Protein AF-A0A809RBF4-F1 (afdb_monomer_lite)

Structure (mmCIF, N/CA/C/O backbone):
data_AF-A0A809RBF4-F1
#
_entry.id   AF-A0A809RBF4-F1
#
loop_
_atom_site.group_PDB
_atom_site.id
_atom_site.type_symbol
_atom_site.label_atom_id
_atom_site.label_alt_id
_atom_site.label_comp_id
_atom_site.label_asym_id
_atom_site.label_entity_id
_atom_site.label_seq_id
_atom_site.pdbx_PDB_ins_code
_atom_site.Cartn_x
_atom_site.Cartn_y
_atom_site.Cartn_z
_atom_site.occupancy
_atom_site.B_iso_or_equiv
_atom_site.auth_seq_id
_atom_site.auth_comp_id
_atom_site.auth_asym_id
_atom_site.auth_atom_id
_atom_site.pdbx_PDB_model_num
ATOM 1 N N . MET A 1 1 ? 5.524 -4.925 4.164 1.00 91.88 1 MET A N 1
ATOM 2 C CA . MET A 1 1 ? 5.824 -3.487 4.314 1.00 91.88 1 MET A CA 1
ATOM 3 C C . MET A 1 1 ? 4.792 -2.860 5.227 1.00 91.88 1 MET A C 1
ATOM 5 O O . MET A 1 1 ? 3.629 -3.229 5.130 1.00 91.88 1 MET A O 1
ATOM 9 N N . LEU A 1 2 ? 5.211 -1.960 6.114 1.00 95.25 2 LEU A N 1
ATOM 10 C CA . LEU A 1 2 ? 4.324 -1.281 7.054 1.00 95.25 2 LEU A CA 1
ATOM 11 C C . LEU A 1 2 ? 4.094 0.158 6.590 1.00 95.25 2 LEU A C 1
ATOM 13 O O . LEU A 1 2 ? 5.054 0.884 6.353 1.00 95.25 2 LEU A O 1
ATOM 17 N N . LEU A 1 3 ? 2.832 0.550 6.464 1.00 96.25 3 LEU A N 1
ATOM 18 C CA . LEU A 1 3 ? 2.402 1.913 6.164 1.00 96.25 3 LEU A CA 1
ATOM 19 C C . LEU A 1 3 ? 1.679 2.476 7.384 1.00 96.25 3 LEU A C 1
ATOM 21 O O . LEU A 1 3 ? 1.041 1.723 8.120 1.00 96.25 3 LEU A O 1
ATOM 25 N N . GLN A 1 4 ? 1.732 3.790 7.576 1.00 96.38 4 GLN A N 1
ATOM 26 C CA . GLN A 1 4 ? 0.994 4.470 8.635 1.00 96.38 4 GLN A CA 1
ATOM 27 C C . GLN A 1 4 ? 0.218 5.645 8.057 1.00 96.38 4 GLN A C 1
ATOM 29 O O . GLN A 1 4 ? 0.765 6.439 7.292 1.00 96.38 4 GLN A O 1
ATOM 34 N N . ASN A 1 5 ? -1.038 5.801 8.470 1.00 95.88 5 ASN A N 1
ATOM 35 C CA . ASN A 1 5 ? -1.748 7.046 8.231 1.00 95.88 5 ASN A CA 1
ATOM 36 C C . ASN A 1 5 ? -1.255 8.115 9.221 1.00 95.88 5 ASN A C 1
ATOM 38 O O . ASN A 1 5 ? -1.697 8.153 10.368 1.00 95.88 5 ASN A O 1
ATOM 42 N N . GLN A 1 6 ? -0.347 8.983 8.777 1.00 94.44 6 GLN A N 1
ATOM 43 C CA . GLN A 1 6 ? 0.162 10.110 9.573 1.00 94.44 6 GLN A CA 1
ATOM 44 C C . GLN A 1 6 ? -0.712 11.372 9.484 1.00 94.44 6 GLN A C 1
ATOM 46 O O . GLN A 1 6 ? -0.392 12.395 10.085 1.00 94.44 6 GLN A O 1
ATOM 51 N N . GLY A 1 7 ? -1.816 11.320 8.735 1.00 91.38 7 GLY A N 1
ATOM 52 C CA . GLY A 1 7 ? -2.789 12.401 8.686 1.00 91.38 7 GLY A CA 1
ATOM 53 C C . GLY A 1 7 ? -3.637 12.482 9.956 1.00 91.38 7 GLY A C 1
ATOM 54 O O . GLY A 1 7 ? -3.667 11.576 10.785 1.00 91.38 7 GLY A O 1
ATOM 55 N N . THR A 1 8 ? -4.389 13.573 10.080 1.00 93.81 8 THR A N 1
ATOM 56 C CA . THR A 1 8 ? -5.353 13.786 11.174 1.00 93.81 8 THR A CA 1
ATOM 57 C C . THR A 1 8 ? -6.733 13.187 10.887 1.00 93.81 8 THR A C 1
ATOM 59 O O . THR A 1 8 ? -7.559 13.074 11.790 1.00 93.81 8 THR A O 1
ATOM 62 N N . LEU A 1 9 ? -6.994 12.790 9.638 1.00 94.19 9 LEU A N 1
ATOM 63 C CA . LEU A 1 9 ? -8.269 12.243 9.171 1.00 94.19 9 LEU A CA 1
ATOM 64 C C . LEU A 1 9 ? -8.112 10.803 8.681 1.00 94.19 9 LEU A C 1
ATOM 66 O O . LEU A 1 9 ? -7.006 10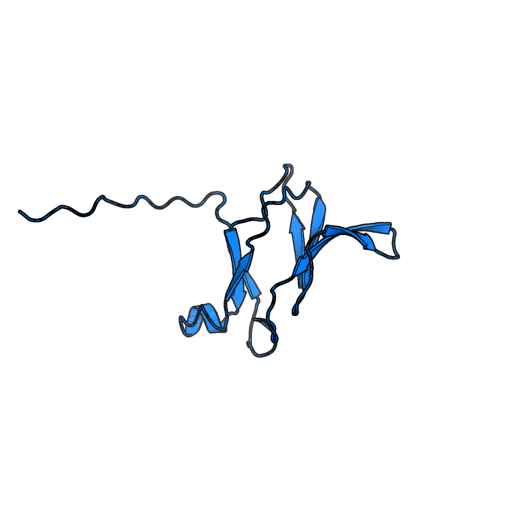.323 8.437 1.00 94.19 9 LEU A O 1
ATOM 70 N N . ARG A 1 10 ? -9.244 10.111 8.505 1.00 95.12 10 ARG A N 1
ATOM 71 C CA . ARG A 1 10 ? -9.251 8.786 7.877 1.00 95.12 10 ARG A CA 1
ATOM 72 C C . ARG A 1 10 ? -8.792 8.897 6.421 1.00 95.12 10 ARG A C 1
ATOM 74 O O . ARG A 1 10 ? -9.326 9.716 5.676 1.00 95.12 10 ARG A O 1
ATOM 81 N N . ALA A 1 11 ? -7.859 8.046 6.014 1.00 94.00 11 ALA A N 1
ATOM 82 C CA . ALA A 1 11 ? -7.370 7.968 4.642 1.00 94.00 11 ALA A CA 1
ATOM 83 C C . ALA A 1 11 ? -7.965 6.745 3.937 1.00 94.00 11 ALA A C 1
ATOM 85 O O . ALA A 1 11 ? -7.997 5.655 4.503 1.00 94.00 11 ALA A O 1
ATOM 86 N N . ARG A 1 12 ? -8.435 6.917 2.699 1.00 95.19 12 ARG A N 1
ATOM 87 C CA . ARG A 1 12 ? -8.906 5.798 1.875 1.00 95.19 12 ARG A CA 1
ATOM 88 C C . ARG A 1 12 ? -7.705 5.033 1.333 1.00 95.19 12 ARG A C 1
ATOM 90 O O . ARG A 1 12 ? -6.872 5.639 0.671 1.00 95.19 12 ARG A O 1
ATOM 97 N N . LEU A 1 13 ? -7.630 3.729 1.578 1.00 95.31 13 LEU A N 1
ATOM 98 C CA . LEU A 1 13 ? -6.494 2.904 1.165 1.00 95.31 13 LEU A CA 1
ATOM 99 C C . LEU A 1 13 ? -6.463 2.667 -0.354 1.00 95.31 13 LEU A C 1
ATOM 101 O O . LEU A 1 13 ? -5.399 2.739 -0.970 1.00 95.31 13 LEU A O 1
ATOM 105 N N . ARG A 1 14 ? -7.631 2.456 -0.967 1.00 95.75 14 ARG A N 1
ATOM 106 C CA . ARG A 1 14 ? -7.773 2.180 -2.400 1.00 95.75 14 ARG A CA 1
ATOM 107 C C . ARG A 1 14 ? -7.045 3.198 -3.276 1.00 95.75 14 ARG A C 1
ATOM 109 O O . ARG A 1 14 ? -7.239 4.405 -3.141 1.00 95.75 14 ARG A O 1
ATOM 116 N N . GLY A 1 15 ? -6.289 2.681 -4.241 1.00 94.00 15 GLY A N 1
ATOM 117 C CA . GLY A 1 15 ? -5.629 3.469 -5.280 1.00 94.00 15 GLY A CA 1
ATOM 118 C C . GLY A 1 15 ? -4.270 4.036 -4.881 1.00 94.00 15 GLY A C 1
ATOM 119 O O . GLY A 1 15 ? -3.606 4.630 -5.725 1.00 94.00 15 GLY A O 1
ATOM 120 N N . HIS A 1 16 ? -3.826 3.823 -3.639 1.00 94.94 16 HIS A N 1
ATOM 121 C CA . HIS A 1 16 ? -2.419 4.010 -3.301 1.00 94.94 16 HIS A CA 1
ATOM 122 C C . HIS A 1 16 ? -1.556 3.048 -4.117 1.00 94.94 16 HIS A C 1
ATOM 124 O O . HIS A 1 16 ? -1.945 1.902 -4.351 1.00 94.94 16 HIS A O 1
ATOM 130 N N . ILE A 1 17 ? -0.385 3.515 -4.538 1.00 95.06 17 ILE A N 1
ATOM 131 C CA . ILE A 1 17 ? 0.543 2.741 -5.358 1.00 95.06 17 ILE A CA 1
ATOM 132 C C . ILE A 1 17 ? 1.869 2.632 -4.624 1.00 95.06 17 ILE A C 1
ATOM 134 O O . ILE A 1 17 ? 2.457 3.634 -4.225 1.00 95.06 17 ILE A O 1
ATOM 138 N N . LEU A 1 18 ? 2.332 1.400 -4.464 1.00 95.44 18 LEU A N 1
ATOM 139 C CA . LEU A 1 18 ? 3.665 1.072 -3.990 1.00 95.44 18 LEU A CA 1
ATOM 140 C C . LEU A 1 18 ? 4.558 0.849 -5.201 1.00 95.44 18 LEU A C 1
ATOM 142 O O . LEU A 1 18 ? 4.231 0.023 -6.050 1.00 95.44 18 LEU A O 1
ATOM 146 N N . LEU A 1 19 ? 5.656 1.590 -5.285 1.00 95.12 19 LEU A N 1
ATOM 147 C CA . LEU A 1 19 ? 6.556 1.616 -6.435 1.00 95.12 19 LEU A CA 1
ATOM 148 C C . LEU A 1 19 ? 7.976 1.361 -5.951 1.00 95.12 19 LEU A C 1
ATOM 150 O O . LEU A 1 19 ? 8.424 1.994 -5.000 1.00 95.12 19 LEU A O 1
ATOM 154 N N . SER A 1 20 ? 8.692 0.451 -6.592 1.00 94.81 20 SER A N 1
ATOM 155 C CA . SER A 1 20 ? 10.133 0.334 -6.380 1.00 94.81 20 SER A CA 1
ATOM 156 C C . SER A 1 20 ? 10.880 1.411 -7.183 1.00 94.81 20 SER A C 1
ATOM 158 O O . SER A 1 20 ? 10.341 1.916 -8.168 1.00 94.81 20 SER A O 1
ATOM 160 N N . GLU A 1 21 ? 12.113 1.762 -6.805 1.00 93.94 21 GLU A N 1
ATOM 161 C CA . GLU A 1 21 ? 12.949 2.674 -7.611 1.00 93.94 21 GLU A CA 1
ATOM 162 C C . GLU A 1 21 ? 13.117 2.153 -9.047 1.00 93.94 21 GLU A C 1
ATOM 164 O O . GLU A 1 21 ? 12.890 2.875 -10.014 1.00 93.94 21 GLU A O 1
ATOM 169 N N . THR A 1 22 ? 13.368 0.849 -9.196 1.00 93.94 22 THR A N 1
ATOM 170 C CA . THR A 1 22 ? 13.449 0.188 -10.505 1.00 93.94 22 THR A CA 1
ATOM 171 C C . THR A 1 22 ? 12.181 0.383 -11.345 1.00 93.94 22 THR A C 1
ATOM 173 O O . THR A 1 22 ? 12.276 0.468 -12.568 1.00 93.94 22 THR A O 1
ATOM 176 N N . ALA A 1 23 ? 10.993 0.492 -10.735 1.00 94.44 23 ALA A N 1
ATOM 177 C CA . ALA A 1 23 ? 9.751 0.790 -11.457 1.00 94.44 23 ALA A CA 1
ATOM 178 C C . ALA A 1 23 ? 9.794 2.172 -12.127 1.00 94.44 23 ALA A C 1
ATOM 180 O O . ALA A 1 23 ? 9.308 2.331 -13.245 1.00 94.44 23 ALA A O 1
ATOM 181 N N . ILE A 1 24 ? 10.378 3.159 -11.443 1.00 93.19 24 ILE A N 1
ATOM 182 C CA . ILE A 1 24 ? 10.518 4.536 -11.928 1.00 93.19 24 ILE A CA 1
ATOM 183 C C . ILE A 1 24 ? 11.561 4.590 -13.045 1.00 93.19 24 ILE A C 1
ATOM 185 O O . ILE A 1 24 ? 11.313 5.194 -14.086 1.00 93.19 24 ILE A O 1
ATOM 189 N N . GLU A 1 25 ? 12.700 3.925 -12.852 1.00 93.88 25 GLU A N 1
ATOM 190 C CA . GLU A 1 25 ? 13.808 3.927 -13.812 1.00 93.88 25 GLU A CA 1
ATOM 191 C C . GLU A 1 25 ? 13.478 3.164 -15.101 1.00 93.88 25 GLU A C 1
ATOM 193 O O . GLU A 1 25 ? 13.811 3.611 -16.197 1.00 93.88 25 GLU A O 1
ATOM 198 N N . SER A 1 26 ? 12.830 2.001 -14.979 1.00 93.31 26 SER A N 1
ATOM 199 C CA . SER A 1 26 ? 12.557 1.112 -16.116 1.00 93.31 26 SER A CA 1
ATOM 200 C C . SER A 1 26 ? 11.191 1.330 -16.769 1.00 93.31 26 SER A C 1
ATOM 202 O O . SER A 1 26 ? 10.994 0.927 -17.914 1.00 93.31 26 SER A O 1
ATOM 204 N N . GLY A 1 27 ? 10.228 1.913 -16.048 1.00 93.81 27 GLY A N 1
ATOM 205 C CA . GLY A 1 27 ? 8.827 1.992 -16.470 1.00 93.81 27 GLY A CA 1
ATOM 206 C C . GLY A 1 27 ? 8.051 0.667 -16.393 1.00 93.81 27 GLY A C 1
ATOM 207 O O . GLY A 1 27 ? 6.872 0.640 -16.751 1.00 93.81 27 GLY A O 1
ATOM 208 N N . ASP A 1 28 ? 8.656 -0.430 -15.920 1.00 92.50 28 ASP A N 1
ATOM 209 C CA . ASP A 1 28 ? 7.987 -1.729 -15.749 1.00 92.50 28 ASP A CA 1
ATOM 210 C C . ASP A 1 28 ? 7.148 -1.751 -14.458 1.00 92.50 28 ASP A C 1
ATOM 212 O O . ASP A 1 28 ? 7.555 -2.236 -13.398 1.00 92.50 28 ASP A O 1
ATOM 216 N N . LEU A 1 29 ? 5.942 -1.188 -14.552 1.00 92.25 29 LEU A N 1
ATOM 217 C CA . LEU A 1 29 ? 4.998 -1.116 -13.436 1.00 92.25 29 LEU A CA 1
ATOM 218 C C . LEU A 1 29 ? 4.326 -2.458 -13.130 1.00 92.25 29 LEU A C 1
ATOM 220 O O . LEU A 1 29 ? 3.910 -2.688 -11.996 1.00 92.25 29 LEU A O 1
ATOM 224 N N . GLU A 1 30 ? 4.198 -3.353 -14.109 1.00 90.69 30 GLU A N 1
ATOM 225 C CA . GLU A 1 30 ? 3.561 -4.654 -13.891 1.00 90.69 30 GLU A CA 1
ATOM 226 C C . GLU A 1 30 ? 4.344 -5.448 -12.844 1.00 90.69 30 GLU A C 1
ATOM 228 O O . GLU A 1 30 ? 3.783 -5.956 -11.863 1.00 90.69 30 GLU A O 1
ATOM 233 N N . ARG A 1 31 ? 5.668 -5.470 -13.004 1.00 90.00 31 ARG A N 1
ATOM 234 C CA . ARG A 1 31 ? 6.567 -6.206 -12.126 1.00 90.00 31 ARG A CA 1
ATOM 235 C C . ARG A 1 31 ? 6.894 -5.465 -10.837 1.00 90.00 31 ARG A C 1
ATOM 237 O O . ARG A 1 31 ? 6.931 -6.094 -9.777 1.00 90.00 31 ARG A O 1
ATOM 244 N N . TRP A 1 32 ? 7.128 -4.157 -10.920 1.00 93.62 32 TRP A N 1
ATOM 245 C CA . TRP A 1 32 ? 7.736 -3.377 -9.836 1.00 93.62 32 TRP A CA 1
ATOM 246 C C . TRP A 1 32 ? 6.788 -2.386 -9.151 1.00 93.62 32 TRP A C 1
ATOM 248 O O . TRP A 1 32 ? 7.209 -1.657 -8.251 1.00 93.62 32 TRP A O 1
ATOM 258 N N . ALA A 1 33 ? 5.503 -2.383 -9.518 1.00 94.75 33 ALA A N 1
ATOM 259 C CA . ALA A 1 33 ? 4.472 -1.603 -8.843 1.00 94.75 33 ALA A CA 1
ATOM 260 C C . ALA A 1 33 ? 3.315 -2.469 -8.332 1.00 94.75 33 ALA A C 1
ATOM 262 O O . ALA A 1 33 ? 2.990 -3.526 -8.878 1.00 94.75 33 ALA A O 1
ATOM 263 N N . TYR A 1 34 ? 2.662 -1.996 -7.274 1.00 95.62 34 TYR A N 1
ATOM 264 C CA . TYR A 1 34 ? 1.446 -2.587 -6.731 1.00 95.62 34 TYR A CA 1
ATOM 265 C C . TYR A 1 34 ? 0.434 -1.502 -6.377 1.00 95.62 34 TYR A C 1
ATOM 267 O O . TYR A 1 34 ? 0.690 -0.659 -5.518 1.00 95.62 34 TYR A O 1
ATOM 275 N N . VAL A 1 35 ? -0.726 -1.544 -7.030 1.00 95.44 35 VAL A N 1
ATOM 276 C CA . VAL A 1 35 ? -1.879 -0.703 -6.696 1.00 95.44 35 VAL A CA 1
ATOM 277 C C . VAL A 1 35 ? -2.694 -1.419 -5.630 1.00 95.44 35 VAL A C 1
ATOM 279 O O . VAL A 1 35 ? -3.101 -2.558 -5.841 1.00 95.44 35 VAL A O 1
ATOM 282 N N . ILE A 1 36 ? -2.960 -0.754 -4.508 1.00 95.94 36 ILE A N 1
ATOM 283 C CA . ILE A 1 36 ? -3.738 -1.328 -3.410 1.00 95.94 36 ILE A CA 1
ATOM 284 C C . ILE A 1 36 ? -5.239 -1.272 -3.769 1.00 95.94 36 ILE A C 1
ATOM 286 O O . ILE A 1 36 ? -5.780 -0.169 -3.928 1.00 95.94 36 ILE A O 1
ATOM 290 N N . PRO A 1 37 ? -5.935 -2.419 -3.919 1.00 95.88 37 PRO A N 1
ATOM 291 C CA . PRO A 1 37 ? -7.341 -2.461 -4.331 1.00 95.88 37 PRO A CA 1
ATOM 292 C C . PRO A 1 37 ? -8.322 -2.310 -3.157 1.00 95.88 37 PRO A C 1
ATOM 294 O O . PRO A 1 37 ? -9.504 -2.010 -3.366 1.00 95.88 37 PRO A O 1
ATOM 297 N N . ASP A 1 38 ? -7.844 -2.524 -1.933 1.00 97.12 38 ASP A N 1
ATOM 298 C CA . ASP A 1 38 ? -8.623 -2.561 -0.701 1.00 97.12 38 ASP A CA 1
ATOM 299 C C . ASP A 1 38 ? -9.382 -1.256 -0.469 1.00 97.12 38 ASP A C 1
ATOM 301 O O . ASP A 1 38 ? -8.793 -0.180 -0.344 1.00 97.12 38 ASP A O 1
ATOM 305 N N . ASP A 1 39 ? -10.710 -1.348 -0.397 1.00 96.06 39 ASP A N 1
ATOM 306 C CA . ASP A 1 39 ? -11.580 -0.194 -0.176 1.00 96.06 39 ASP A CA 1
ATOM 307 C C . ASP A 1 39 ? -11.816 0.089 1.310 1.00 96.06 39 ASP A C 1
ATOM 309 O O . ASP A 1 39 ? -12.948 0.165 1.779 1.00 96.06 39 ASP A O 1
ATOM 313 N N . GLU A 1 40 ? -10.722 0.206 2.059 1.00 97.44 40 GLU A N 1
ATOM 314 C CA . GLU A 1 40 ? -10.753 0.405 3.505 1.00 97.44 40 GLU A CA 1
ATOM 315 C C . GLU A 1 40 ? -10.421 1.855 3.883 1.00 97.44 40 GLU A C 1
ATOM 317 O O . GLU A 1 40 ? -9.578 2.511 3.261 1.00 97.44 40 GLU A O 1
ATOM 322 N N . MET A 1 41 ? -11.060 2.357 4.943 1.00 97.00 41 MET A N 1
ATOM 323 C CA . MET A 1 41 ? -10.753 3.660 5.532 1.00 97.00 41 MET A CA 1
ATOM 324 C C . MET A 1 41 ? -9.821 3.487 6.730 1.00 97.00 41 MET A C 1
ATOM 326 O O . MET A 1 41 ? -10.252 3.065 7.800 1.00 97.00 41 MET A O 1
ATOM 330 N N . ILE A 1 42 ? -8.562 3.890 6.585 1.00 97.00 42 ILE A N 1
ATOM 331 C CA . ILE A 1 42 ? -7.535 3.766 7.622 1.00 97.00 42 ILE A CA 1
ATOM 332 C C . ILE A 1 42 ? -7.616 4.962 8.578 1.00 97.00 42 ILE A C 1
ATOM 334 O O . ILE A 1 42 ? -7.401 6.097 8.142 1.00 97.00 42 ILE A O 1
ATOM 338 N N . PRO A 1 43 ? -7.917 4.769 9.875 1.00 97.62 43 PRO A N 1
ATOM 339 C CA . PRO A 1 43 ? -7.928 5.853 10.854 1.00 97.62 43 PRO A C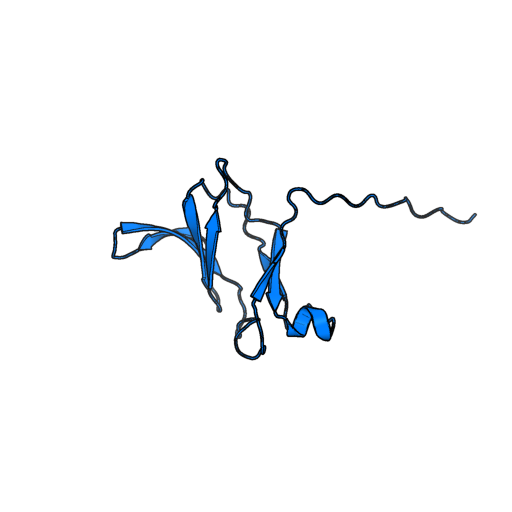A 1
ATOM 340 C C . PRO A 1 43 ? -6.566 6.525 11.036 1.00 97.62 43 PRO A C 1
ATOM 342 O O . PRO A 1 43 ? -5.526 5.924 10.779 1.00 97.62 43 PRO A O 1
ATOM 345 N N . ALA A 1 44 ? -6.590 7.774 11.502 1.00 96.62 44 ALA A N 1
ATOM 346 C CA . ALA A 1 44 ? -5.387 8.521 11.856 1.00 96.62 44 ALA A CA 1
ATOM 347 C C . ALA A 1 44 ? -4.542 7.745 12.880 1.00 96.62 44 ALA A C 1
ATOM 349 O O . ALA A 1 44 ? -5.075 7.178 13.835 1.00 96.62 44 ALA A O 1
ATOM 350 N N . GLY A 1 45 ? -3.231 7.703 12.661 1.00 96.56 45 GLY A N 1
ATOM 351 C CA . GLY A 1 45 ? -2.262 7.015 13.511 1.00 96.56 45 GLY A CA 1
ATOM 352 C C . GLY A 1 45 ? -2.221 5.490 13.367 1.00 96.56 45 GLY A C 1
ATOM 353 O O . GLY A 1 45 ? -1.288 4.882 13.893 1.00 96.56 45 GLY A O 1
ATOM 354 N N . LEU A 1 46 ? -3.175 4.869 12.659 1.00 97.69 46 LEU A N 1
ATOM 355 C CA . LEU A 1 46 ? -3.206 3.417 12.463 1.00 97.69 46 LEU A CA 1
ATOM 356 C C . LEU A 1 46 ? -2.385 2.963 11.257 1.00 97.69 46 LEU A C 1
ATOM 358 O O . LEU A 1 46 ? -2.012 3.745 10.377 1.00 97.69 46 LEU A O 1
ATOM 362 N N . TYR A 1 47 ? -2.107 1.661 11.250 1.00 97.50 47 TYR A N 1
ATOM 363 C CA . TYR A 1 47 ? -1.163 1.036 10.341 1.00 97.50 47 TYR A CA 1
ATOM 364 C C . TYR A 1 47 ? -1.838 0.094 9.349 1.00 97.50 47 TYR A C 1
ATOM 366 O O . TYR A 1 47 ? -2.853 -0.538 9.649 1.00 97.50 47 TYR A O 1
ATOM 374 N N . VAL A 1 48 ? -1.198 -0.049 8.191 1.00 98.00 48 VAL A N 1
ATOM 375 C CA . VAL A 1 48 ? -1.480 -1.088 7.201 1.00 98.00 48 VAL A CA 1
ATOM 376 C C . VAL A 1 48 ? -0.238 -1.952 7.040 1.00 98.00 48 VAL A C 1
ATOM 378 O O . VAL A 1 48 ? 0.839 -1.445 6.725 1.00 98.00 48 VAL A O 1
ATOM 381 N N . LEU A 1 49 ? -0.380 -3.261 7.224 1.00 96.94 49 LEU A N 1
ATOM 382 C CA . LEU A 1 49 ? 0.653 -4.233 6.900 1.00 96.94 49 LEU A CA 1
ATOM 383 C C 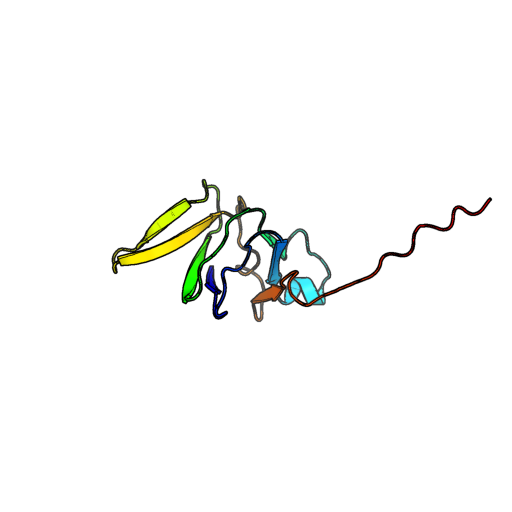. LEU A 1 49 ? 0.364 -4.837 5.526 1.00 96.94 49 LEU A C 1
ATOM 385 O O . LEU A 1 49 ? -0.513 -5.686 5.380 1.00 96.94 49 LEU A O 1
ATOM 389 N N . VAL A 1 50 ? 1.141 -4.424 4.528 1.00 96.81 50 VAL A N 1
ATOM 390 C CA . VAL A 1 50 ? 1.080 -4.974 3.172 1.00 96.81 50 VAL A CA 1
ATOM 391 C C . VAL A 1 50 ? 1.997 -6.190 3.083 1.00 96.81 50 VAL A C 1
ATOM 393 O O . VAL A 1 50 ? 3.223 -6.069 3.206 1.00 96.81 50 VAL A O 1
ATOM 396 N N . SER A 1 51 ? 1.401 -7.357 2.873 1.00 95.38 51 SER A N 1
ATOM 397 C CA . SER A 1 51 ? 2.087 -8.645 2.793 1.00 95.38 51 SER A CA 1
ATOM 398 C C . SER A 1 51 ? 2.145 -9.160 1.359 1.00 95.38 51 SER A C 1
ATOM 400 O O . SER A 1 51 ? 1.208 -9.002 0.578 1.00 95.38 51 SER A O 1
ATOM 402 N N . THR A 1 52 ? 3.252 -9.815 1.022 1.00 94.81 52 THR A N 1
ATOM 403 C CA . THR A 1 52 ? 3.352 -10.647 -0.182 1.00 94.81 52 THR A CA 1
ATOM 404 C C . THR A 1 52 ? 2.608 -11.962 0.042 1.00 94.81 52 THR A C 1
ATOM 406 O O . THR A 1 52 ? 2.542 -12.448 1.171 1.00 94.81 52 THR A O 1
ATOM 409 N N . GLY A 1 53 ? 2.081 -12.544 -1.031 1.00 94.19 53 GLY A N 1
ATOM 410 C CA . GLY A 1 53 ? 1.298 -13.772 -0.998 1.00 94.19 53 GLY A CA 1
ATOM 411 C C . GLY A 1 53 ? -0.208 -13.535 -0.991 1.00 94.19 53 GLY A C 1
ATOM 412 O O . GLY A 1 53 ? -0.686 -12.398 -1.002 1.00 94.19 53 GLY A O 1
ATOM 413 N N . ALA A 1 54 ? -0.932 -14.649 -0.997 1.00 94.31 54 ALA A N 1
ATOM 414 C CA . ALA A 1 54 ? -2.384 -14.685 -0.963 1.00 94.31 54 ALA A CA 1
ATOM 415 C C . ALA A 1 54 ? -2.918 -14.474 0.461 1.00 94.31 54 ALA A C 1
ATOM 417 O O . ALA A 1 54 ? -2.277 -14.843 1.449 1.00 94.31 54 ALA A O 1
ATOM 418 N N . GLY A 1 55 ? -4.123 -13.922 0.558 1.00 95.19 55 GLY A N 1
ATOM 419 C CA . GLY A 1 55 ? -4.838 -13.757 1.815 1.00 95.19 55 GLY A CA 1
ATOM 420 C C . GLY A 1 55 ? -6.093 -12.913 1.645 1.00 95.19 55 GLY A C 1
ATOM 421 O O . GLY A 1 55 ? -6.317 -12.313 0.597 1.00 95.19 55 GLY A O 1
ATOM 422 N N . VAL A 1 56 ? -6.916 -12.879 2.690 1.00 96.19 56 VAL A N 1
ATOM 423 C CA . VAL A 1 56 ? -8.094 -12.010 2.755 1.00 96.19 56 VAL A CA 1
ATOM 424 C C . VAL A 1 56 ? -7.769 -10.860 3.688 1.00 96.19 56 VAL A C 1
ATOM 426 O O . VAL A 1 56 ? -7.425 -11.076 4.854 1.00 96.19 56 VAL A O 1
ATOM 429 N N . SER A 1 57 ? -7.856 -9.641 3.170 1.00 98.00 57 SER A N 1
ATOM 430 C CA . SER A 1 57 ? -7.569 -8.443 3.944 1.00 98.00 57 SER A CA 1
ATOM 431 C C . SER A 1 57 ? -8.550 -8.269 5.100 1.00 98.00 57 SER A C 1
ATOM 433 O O . SER A 1 57 ? -9.747 -8.526 4.960 1.00 98.00 57 SER A O 1
ATOM 435 N N . HIS A 1 58 ? -8.043 -7.866 6.262 1.00 98.00 58 HIS A N 1
ATOM 436 C CA . HIS A 1 58 ? -8.837 -7.747 7.485 1.00 98.00 58 HIS A CA 1
ATOM 437 C C . HIS A 1 58 ? -8.132 -6.890 8.538 1.00 98.00 58 HIS A C 1
ATOM 439 O O . HIS A 1 58 ? -6.914 -6.722 8.526 1.00 98.00 58 HIS A O 1
ATOM 445 N N . TRP A 1 59 ? -8.902 -6.390 9.502 1.00 98.31 59 TRP A N 1
ATOM 446 C CA . TRP A 1 59 ? -8.359 -5.802 10.722 1.00 98.31 59 TRP A CA 1
ATOM 447 C C . TRP A 1 59 ? -7.970 -6.892 11.720 1.00 98.31 59 TRP A C 1
ATOM 449 O O . TRP A 1 59 ? -8.761 -7.794 11.997 1.00 98.31 59 TRP A O 1
ATOM 459 N N . ALA A 1 60 ? -6.777 -6.784 12.297 1.00 97.69 60 ALA A N 1
ATOM 460 C CA . ALA A 1 60 ? -6.323 -7.662 13.367 1.00 97.69 60 ALA A CA 1
ATOM 461 C C . ALA A 1 60 ? -5.546 -6.888 14.433 1.00 97.69 60 ALA A C 1
ATOM 463 O O . ALA A 1 60 ? -5.065 -5.772 14.214 1.00 97.69 60 ALA A O 1
ATOM 464 N N . ARG A 1 61 ? -5.423 -7.502 15.612 1.00 96.81 61 ARG A N 1
ATOM 465 C CA . ARG A 1 61 ? -4.512 -7.037 16.658 1.00 96.81 61 ARG A CA 1
ATOM 466 C C . ARG A 1 61 ? -3.218 -7.831 16.609 1.00 96.81 61 ARG A C 1
ATOM 468 O O . ARG A 1 61 ? -3.240 -9.060 16.573 1.00 96.81 61 ARG A O 1
ATOM 475 N N . THR A 1 62 ? -2.101 -7.126 16.640 1.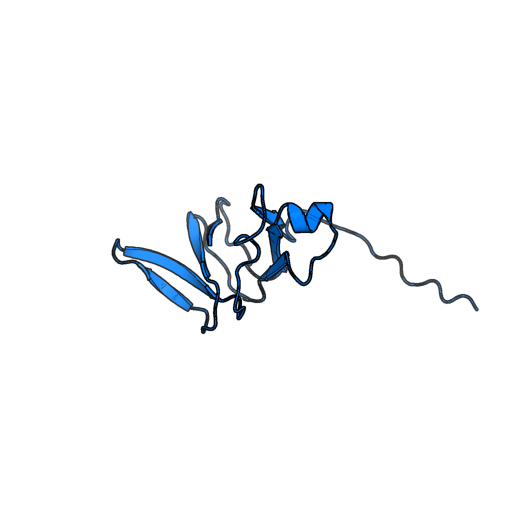00 92.56 62 THR A N 1
ATOM 476 C CA . THR A 1 62 ? -0.771 -7.712 16.807 1.00 92.56 62 THR A CA 1
ATOM 477 C C . THR A 1 62 ? -0.557 -8.162 18.257 1.00 92.56 62 THR A C 1
ATOM 479 O O . THR A 1 62 ? -1.346 -7.849 19.152 1.00 92.56 62 THR A O 1
ATOM 482 N N . LYS A 1 63 ? 0.514 -8.927 18.515 1.00 92.00 63 LYS A N 1
ATOM 483 C CA . LYS A 1 63 ? 0.816 -9.471 19.856 1.00 92.00 63 LYS A CA 1
ATOM 484 C C . LYS A 1 63 ? 1.028 -8.389 20.922 1.00 92.00 63 LYS A C 1
ATOM 486 O O . LYS A 1 63 ? 0.728 -8.622 22.085 1.00 92.00 63 LYS A O 1
ATOM 491 N N . ASP A 1 64 ? 1.532 -7.228 20.520 1.00 91.38 64 ASP A N 1
ATOM 492 C CA . ASP A 1 64 ? 1.714 -6.027 21.345 1.00 91.38 64 ASP A CA 1
ATOM 493 C C . ASP A 1 64 ? 0.436 -5.169 21.459 1.00 91.38 64 ASP A C 1
ATOM 495 O O . ASP A 1 64 ? 0.446 -4.118 22.091 1.00 91.38 64 ASP A O 1
ATOM 499 N N . GLY A 1 65 ? -0.684 -5.620 20.883 1.00 91.88 65 GLY A N 1
ATOM 500 C CA . GLY A 1 65 ? -1.995 -4.986 21.008 1.00 91.88 65 GLY A CA 1
ATOM 501 C C . GLY A 1 65 ? -2.291 -3.891 19.981 1.00 91.88 65 GLY A C 1
ATOM 502 O O . GLY A 1 65 ? -3.402 -3.354 19.996 1.00 91.88 65 GLY A O 1
ATOM 503 N N . ALA A 1 66 ? -1.360 -3.573 19.075 1.00 92.25 66 ALA A N 1
ATOM 504 C CA . ALA A 1 66 ? -1.602 -2.588 18.025 1.00 92.25 66 ALA A CA 1
ATOM 505 C C . ALA A 1 66 ? -2.680 -3.074 17.043 1.00 92.25 66 ALA A C 1
ATOM 507 O O . ALA A 1 66 ? -2.756 -4.253 16.696 1.00 92.25 66 ALA A O 1
ATOM 508 N N . HIS A 1 67 ? -3.542 -2.158 16.598 1.00 96.31 67 HIS A N 1
ATOM 509 C CA . HIS A 1 67 ? -4.603 -2.459 15.640 1.00 96.31 67 HIS A CA 1
ATOM 510 C C . HIS A 1 67 ? -4.125 -2.129 14.224 1.00 96.31 67 HIS A C 1
ATOM 512 O O . HIS A 1 67 ? -3.803 -0.976 13.927 1.00 96.31 67 HIS A O 1
ATOM 518 N N . VAL A 1 68 ? -4.052 -3.148 13.370 1.00 98.00 68 VAL A N 1
ATOM 519 C CA . VAL A 1 68 ? -3.417 -3.071 12.051 1.00 98.00 68 VAL A CA 1
ATOM 520 C C . VAL A 1 68 ? -4.348 -3.665 11.003 1.00 98.00 68 VAL A C 1
ATOM 522 O O . VAL A 1 68 ? -4.972 -4.703 11.230 1.00 98.00 68 VAL A O 1
ATOM 525 N N . TYR A 1 69 ? -4.441 -3.011 9.849 1.00 98.44 69 TYR A N 1
ATOM 526 C CA . TYR A 1 69 ? -5.113 -3.580 8.689 1.00 98.44 69 TYR A CA 1
ATOM 527 C C . TYR A 1 69 ? -4.124 -4.435 7.902 1.00 98.44 69 TYR A C 1
ATOM 529 O O . TYR A 1 69 ? -3.084 -3.948 7.460 1.00 98.44 69 TYR A O 1
ATOM 537 N N . HIS A 1 70 ? -4.427 -5.712 7.733 1.00 98.12 70 HIS A N 1
ATOM 538 C CA . HIS A 1 70 ? -3.652 -6.619 6.903 1.00 98.12 70 HIS A CA 1
ATOM 539 C C . HIS A 1 70 ? -4.161 -6.529 5.470 1.00 98.12 70 HIS A C 1
ATOM 541 O O . HIS A 1 70 ? -5.340 -6.775 5.235 1.00 98.12 70 HIS A O 1
ATOM 547 N N . ALA A 1 71 ? -3.271 -6.206 4.533 1.00 97.88 71 ALA A N 1
ATOM 548 C CA . ALA A 1 71 ? -3.540 -6.216 3.100 1.00 97.88 71 ALA A CA 1
ATOM 549 C C . ALA A 1 71 ? -2.609 -7.214 2.402 1.00 97.88 71 ALA A C 1
ATOM 551 O O . ALA A 1 71 ? -1.430 -7.327 2.758 1.00 97.88 71 ALA A O 1
ATOM 552 N N . TYR A 1 72 ? -3.121 -7.925 1.400 1.00 96.94 72 TYR A N 1
ATOM 553 C CA . TYR A 1 72 ? -2.391 -8.979 0.693 1.00 96.94 72 TYR A CA 1
ATOM 554 C C . TYR A 1 72 ? -2.263 -8.642 -0.785 1.00 96.94 72 TYR A C 1
ATOM 556 O O . TYR A 1 72 ? -3.242 -8.297 -1.435 1.00 96.94 72 TYR A O 1
ATOM 564 N N . MET A 1 73 ? -1.044 -8.740 -1.313 1.00 94.94 73 MET A N 1
ATOM 565 C CA . MET A 1 73 ? -0.761 -8.389 -2.707 1.00 94.94 73 MET A CA 1
ATOM 566 C C . MET A 1 73 ? -1.221 -9.438 -3.717 1.00 94.94 73 MET A C 1
ATOM 568 O O . MET A 1 73 ? -1.230 -9.150 -4.909 1.00 94.94 73 MET A O 1
ATOM 572 N N . ASP A 1 74 ? -1.503 -10.658 -3.255 1.00 94.00 74 ASP A N 1
ATOM 573 C CA . ASP A 1 74 ? -1.763 -11.829 -4.096 1.00 94.00 74 ASP A CA 1
ATOM 574 C C . ASP A 1 74 ? -0.675 -12.052 -5.161 1.00 94.00 74 ASP A C 1
ATOM 576 O O . ASP A 1 74 ? -0.912 -12.379 -6.321 1.00 94.00 74 ASP A O 1
ATOM 580 N N . ARG A 1 75 ? 0.580 -11.825 -4.756 1.00 91.25 75 ARG A N 1
ATOM 581 C CA . ARG A 1 75 ? 1.770 -12.027 -5.591 1.00 91.25 75 ARG A CA 1
ATOM 582 C C . ARG A 1 75 ? 2.722 -13.005 -4.934 1.00 91.25 75 ARG A C 1
ATOM 584 O O . ARG A 1 75 ? 2.904 -12.975 -3.720 1.00 91.25 75 ARG A O 1
ATOM 591 N N . SER A 1 76 ? 3.395 -13.814 -5.747 1.00 89.81 76 SER A N 1
ATOM 592 C CA . SER A 1 76 ? 4.446 -14.737 -5.297 1.00 89.81 76 SER A CA 1
ATOM 593 C C . SER A 1 76 ? 5.747 -14.031 -4.899 1.00 89.81 76 SER A C 1
ATOM 595 O O . SER A 1 76 ? 6.566 -14.606 -4.187 1.00 89.81 76 SER A O 1
ATOM 597 N N . ALA A 1 77 ? 5.939 -12.783 -5.332 1.00 87.94 77 ALA A N 1
ATOM 598 C CA . ALA A 1 77 ? 7.097 -11.966 -5.002 1.00 87.94 77 ALA A CA 1
ATOM 599 C C . ALA A 1 77 ? 6.686 -10.530 -4.657 1.00 87.94 77 ALA A C 1
ATOM 601 O O . ALA A 1 77 ? 5.709 -9.992 -5.180 1.00 87.94 77 ALA A O 1
ATOM 602 N N . SER A 1 78 ? 7.462 -9.911 -3.770 1.00 88.31 78 SER A N 1
ATOM 603 C CA . SER A 1 78 ? 7.313 -8.500 -3.431 1.00 88.31 78 SER A CA 1
ATOM 604 C C . SER A 1 78 ? 7.927 -7.607 -4.509 1.00 88.31 78 SER A C 1
ATOM 606 O O . SER A 1 78 ? 9.026 -7.905 -4.988 1.00 88.31 78 SER A O 1
ATOM 608 N N . VAL A 1 79 ? 7.300 -6.455 -4.767 1.00 89.12 79 VAL A N 1
ATOM 609 C CA . VAL A 1 79 ? 7.827 -5.400 -5.650 1.00 89.12 79 VAL A CA 1
ATOM 610 C C . VAL A 1 79 ? 9.144 -4.785 -5.157 1.00 89.12 79 VAL A C 1
ATOM 612 O O . VAL A 1 79 ? 9.851 -4.170 -5.939 1.00 89.12 79 VAL A O 1
ATOM 615 N N . TRP A 1 80 ? 9.529 -4.987 -3.893 1.00 87.56 80 TRP A N 1
ATOM 616 C CA . TRP A 1 80 ? 10.801 -4.493 -3.337 1.00 87.56 80 TRP A CA 1
ATOM 617 C C . TRP A 1 80 ? 11.826 -5.591 -3.037 1.00 87.56 80 TRP A C 1
ATOM 619 O O . TRP A 1 80 ? 12.931 -5.298 -2.605 1.00 87.56 80 TRP A O 1
ATOM 629 N N . SER A 1 81 ? 11.492 -6.870 -3.244 1.00 82.69 81 SER A N 1
ATOM 630 C CA . SER A 1 81 ? 12.391 -7.979 -2.862 1.00 82.69 81 SER A CA 1
ATOM 631 C C . SER A 1 81 ? 13.675 -8.070 -3.692 1.00 82.69 81 SER A C 1
ATOM 633 O O . SER A 1 81 ? 14.651 -8.664 -3.244 1.00 82.69 81 SER A O 1
ATOM 635 N N . ARG A 1 82 ? 13.656 -7.527 -4.911 1.00 82.88 82 ARG A N 1
ATOM 636 C CA . ARG A 1 82 ? 14.766 -7.558 -5.878 1.00 82.88 82 ARG A CA 1
ATOM 637 C C . ARG A 1 82 ? 15.047 -6.186 -6.498 1.00 82.88 82 ARG A C 1
ATOM 639 O O . ARG A 1 82 ? 15.763 -6.111 -7.488 1.00 82.88 82 ARG A O 1
ATOM 646 N N . SER A 1 83 ? 14.427 -5.144 -5.953 1.00 83.56 83 SER A N 1
ATOM 647 C CA . SER A 1 83 ? 14.693 -3.761 -6.335 1.00 83.56 83 SER A CA 1
ATOM 648 C C . SER A 1 83 ? 15.854 -3.266 -5.495 1.00 83.56 83 SER A C 1
ATOM 650 O O . SER A 1 83 ? 15.859 -3.468 -4.280 1.00 83.56 83 SER A O 1
ATOM 652 N N . GLU A 1 84 ? 16.799 -2.587 -6.125 1.00 84.06 84 GLU A N 1
ATOM 653 C CA . GLU A 1 84 ? 17.705 -1.707 -5.396 1.00 84.06 84 GLU A CA 1
ATOM 654 C C . GLU A 1 84 ? 16.976 -0.384 -5.104 1.00 84.06 84 GLU A C 1
ATOM 656 O O . GLU A 1 84 ? 15.998 -0.050 -5.778 1.00 84.06 84 GLU A O 1
ATOM 661 N N . GLY A 1 85 ? 17.397 0.337 -4.064 1.00 88.75 85 GLY A N 1
ATOM 662 C CA . GLY A 1 85 ? 16.832 1.646 -3.726 1.00 88.75 85 GLY A CA 1
ATOM 663 C C . GLY A 1 85 ? 15.533 1.631 -2.897 1.00 88.75 85 GLY A C 1
ATOM 664 O O . GLY A 1 85 ? 15.130 0.598 -2.352 1.00 88.75 85 G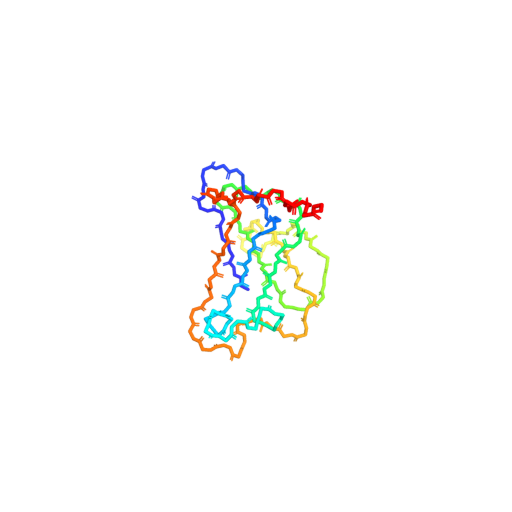LY A O 1
ATOM 665 N N . PRO A 1 86 ? 14.915 2.812 -2.710 1.00 92.44 86 PRO A N 1
ATOM 666 C CA . PRO A 1 86 ? 13.744 2.983 -1.857 1.00 92.44 86 PRO A CA 1
ATOM 667 C C . PRO A 1 86 ? 12.455 2.414 -2.471 1.00 92.44 86 PRO A C 1
ATOM 669 O O . PRO A 1 86 ? 12.347 2.148 -3.668 1.00 92.44 86 PRO A O 1
ATOM 672 N N . VAL A 1 87 ? 11.444 2.263 -1.611 1.00 93.56 87 VAL A N 1
ATOM 673 C CA . VAL A 1 87 ? 10.056 2.022 -2.018 1.00 93.56 87 VAL A CA 1
ATOM 674 C C . VAL A 1 87 ? 9.278 3.312 -1.831 1.00 93.56 87 VAL A C 1
ATOM 676 O O . VAL A 1 87 ? 9.243 3.872 -0.735 1.00 93.56 87 VAL A O 1
ATOM 679 N N . HIS A 1 88 ? 8.629 3.758 -2.893 1.00 94.31 88 HIS A N 1
ATOM 680 C CA . HIS A 1 88 ? 7.810 4.956 -2.916 1.00 94.31 88 HIS A CA 1
ATOM 681 C C . HIS A 1 88 ? 6.343 4.606 -2.690 1.00 94.31 88 HIS A C 1
ATOM 683 O O . HIS A 1 88 ? 5.846 3.584 -3.170 1.00 94.31 88 HIS A O 1
ATOM 689 N N . LEU A 1 89 ? 5.640 5.486 -1.982 1.00 93.69 89 LEU A N 1
ATOM 690 C CA . LEU A 1 89 ? 4.191 5.451 -1.833 1.00 93.69 89 LEU A CA 1
ATOM 691 C C . LEU A 1 89 ? 3.608 6.656 -2.566 1.00 93.69 89 LEU A C 1
ATOM 693 O O . LEU A 1 89 ? 3.820 7.797 -2.162 1.00 93.69 89 LEU A O 1
ATOM 697 N N . SER A 1 90 ? 2.850 6.395 -3.623 1.00 91.75 90 SER A N 1
ATOM 698 C CA . SER A 1 90 ? 2.049 7.403 -4.309 1.00 91.75 90 SER A CA 1
ATOM 699 C C . SER A 1 90 ? 0.599 7.314 -3.836 1.00 91.75 90 SER A C 1
ATOM 701 O O . SER A 1 90 ? 0.064 6.216 -3.656 1.00 91.75 90 SER A O 1
ATOM 703 N N . SER A 1 91 ? -0.042 8.461 -3.620 1.00 86.00 91 SER A N 1
ATOM 704 C CA . SER A 1 91 ? -1.454 8.547 -3.251 1.00 86.00 91 SER A CA 1
ATOM 705 C C . SER A 1 91 ? -2.246 9.294 -4.323 1.00 86.00 91 SER A C 1
ATOM 707 O O . SER A 1 91 ? -1.721 10.131 -5.055 1.00 86.00 91 SER A O 1
ATOM 709 N N . LEU A 1 92 ? -3.547 9.015 -4.393 1.00 81.12 92 LEU A N 1
ATOM 710 C CA . LEU A 1 92 ? -4.480 9.795 -5.216 1.00 81.12 92 LEU A CA 1
ATOM 711 C C . LEU A 1 92 ? -4.826 11.147 -4.578 1.00 81.12 92 LEU A C 1
ATOM 713 O O . LEU A 1 92 ? -5.484 11.989 -5.188 1.00 81.12 92 LEU A O 1
ATOM 717 N N . GLN A 1 93 ? -4.462 11.333 -3.313 1.00 73.69 93 GLN A N 1
ATOM 718 C CA . GLN A 1 93 ? -4.849 12.500 -2.543 1.00 73.69 93 GLN A CA 1
ATOM 719 C C . GLN A 1 93 ? -4.009 13.698 -2.989 1.00 73.69 93 GLN A C 1
ATOM 721 O O . GLN A 1 93 ? -2.813 13.580 -3.229 1.00 73.69 93 GLN A O 1
ATOM 726 N N . GLN A 1 94 ? -4.652 14.864 -3.097 1.00 68.88 94 GLN A N 1
ATOM 727 C CA . GLN A 1 94 ? -4.006 16.146 -3.420 1.00 68.88 94 GLN A CA 1
ATOM 728 C C . GLN A 1 94 ? -3.353 16.235 -4.813 1.00 68.88 94 GLN A C 1
ATOM 730 O O . GLN A 1 94 ? -2.710 17.235 -5.117 1.00 68.88 94 GLN A O 1
ATOM 735 N N . SER A 1 95 ? -3.574 15.247 -5.683 1.00 67.88 95 SER A N 1
ATOM 736 C CA . SER A 1 95 ? -3.114 15.257 -7.073 1.00 67.88 95 SER A CA 1
ATOM 737 C C . SER A 1 95 ? -4.316 15.288 -8.017 1.00 67.88 95 SER A C 1
ATOM 739 O O . SER A 1 95 ? -5.242 14.492 -7.882 1.00 67.88 95 SER A O 1
ATOM 741 N N . PHE A 1 96 ? -4.318 16.212 -8.979 1.00 73.75 96 PHE A N 1
ATOM 742 C CA . PHE A 1 96 ? -5.366 16.331 -9.994 1.00 73.75 96 PHE A CA 1
ATOM 743 C C . PHE A 1 96 ? -4.741 16.384 -11.384 1.00 73.75 96 PHE A C 1
ATOM 745 O O . PHE A 1 96 ? -3.817 17.157 -11.628 1.00 73.75 96 PHE A O 1
ATOM 752 N N . CYS A 1 97 ? -5.284 15.594 -12.308 1.00 74.94 97 CYS A N 1
ATOM 753 C CA . CYS A 1 97 ? -4.960 15.685 -13.723 1.00 74.94 97 CYS A CA 1
ATOM 754 C C . CYS A 1 97 ? -6.261 15.694 -14.528 1.00 74.94 97 CYS A C 1
ATOM 756 O O . CYS A 1 97 ? -7.064 14.765 -14.445 1.00 74.94 97 CYS A O 1
ATOM 758 N N . GLY A 1 98 ? -6.483 16.764 -15.292 1.00 75.06 98 GLY A N 1
ATOM 759 C CA . GLY A 1 98 ? -7.616 16.858 -16.204 1.00 75.06 98 GLY A CA 1
ATOM 760 C C . GLY A 1 98 ? -7.353 16.049 -17.472 1.00 75.06 98 GLY A C 1
ATOM 761 O O . GLY A 1 98 ? -6.329 16.234 -18.127 1.00 75.06 98 GLY A O 1
ATOM 762 N N . ARG A 1 99 ? -8.292 15.185 -17.862 1.00 76.81 99 ARG A N 1
ATOM 763 C CA . ARG A 1 99 ? -8.275 14.519 -19.170 1.00 76.81 99 ARG A CA 1
ATOM 764 C C . ARG A 1 99 ? -9.103 15.353 -20.148 1.00 76.81 99 ARG A C 1
ATOM 766 O O . ARG A 1 99 ? -10.287 15.562 -19.905 1.00 76.81 99 ARG A O 1
ATOM 773 N N . ARG A 1 100 ? -8.509 15.836 -21.247 1.00 71.12 100 ARG A N 1
ATOM 774 C CA . ARG A 1 100 ? -9.298 16.387 -22.365 1.00 71.12 100 ARG A CA 1
ATOM 775 C C . ARG A 1 100 ? -10.051 15.238 -23.037 1.00 71.12 100 ARG A C 1
ATOM 777 O O . ARG A 1 100 ? -9.461 14.178 -23.258 1.00 71.12 100 ARG A O 1
ATOM 784 N N . GLU A 1 101 ? -11.334 15.436 -23.336 1.00 73.56 101 GLU A N 1
ATOM 785 C CA . GLU A 1 101 ? -12.078 14.502 -24.183 1.00 73.56 101 GLU A CA 1
ATOM 786 C C . GLU A 1 101 ? -11.345 14.350 -25.518 1.00 73.56 101 GLU A C 1
ATOM 788 O O . GLU A 1 101 ? -10.782 15.316 -26.044 1.00 73.56 101 GLU A O 1
ATOM 793 N N . ALA A 1 102 ? -11.302 13.123 -26.040 1.00 68.50 102 ALA A N 1
ATOM 794 C CA . ALA A 1 102 ? -10.756 12.887 -27.364 1.00 68.50 102 ALA A CA 1
ATOM 795 C C . ALA A 1 102 ? -11.584 13.715 -28.351 1.00 68.50 102 ALA A C 1
ATOM 797 O O . ALA A 1 102 ? -12.778 13.468 -28.513 1.00 68.50 102 ALA A O 1
ATOM 798 N N . LEU A 1 103 ? -10.963 14.718 -28.977 1.00 70.00 103 LEU A N 1
ATOM 799 C CA . LEU A 1 103 ? -11.580 15.413 -30.097 1.00 70.00 103 LEU A CA 1
ATOM 800 C C . LEU A 1 103 ? -11.832 14.350 -31.165 1.00 70.00 103 LEU A C 1
ATOM 802 O O . LEU A 1 103 ? -10.888 13.836 -31.765 1.00 70.00 103 LEU A O 1
ATOM 806 N N . LEU A 1 104 ? -13.097 13.978 -31.353 1.00 67.50 104 LEU A N 1
ATOM 807 C CA . LEU A 1 104 ? -13.516 13.181 -32.494 1.00 67.50 104 LEU A CA 1
ATOM 808 C C . LEU A 1 104 ? -13.201 14.019 -33.737 1.00 67.50 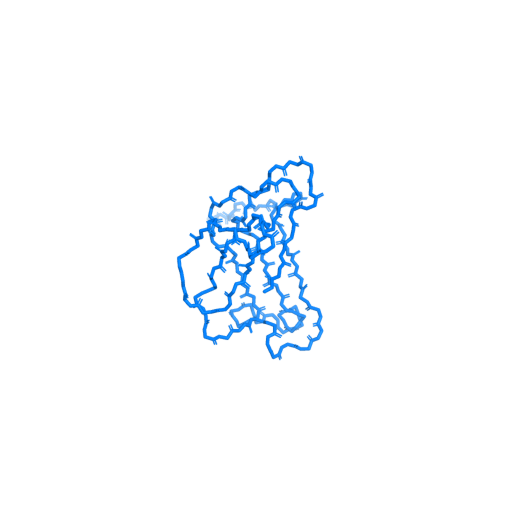104 LEU A C 1
ATOM 810 O O . LEU A 1 104 ? -13.935 14.953 -34.059 1.00 67.50 104 LEU A O 1
ATOM 814 N N . LEU A 1 105 ? -12.072 13.732 -34.387 1.00 58.94 105 LEU A N 1
ATOM 815 C CA . LEU A 1 105 ? -11.779 14.236 -35.724 1.00 58.94 105 LEU A CA 1
ATOM 816 C C . LEU A 1 105 ? -12.884 13.693 -36.642 1.00 58.94 105 LEU A C 1
ATOM 818 O O . LEU A 1 105 ? -12.992 12.480 -36.819 1.00 58.94 105 LEU A O 1
ATOM 822 N N . ARG A 1 106 ? -13.752 14.591 -37.118 1.00 52.25 106 ARG A N 1
ATOM 823 C CA . ARG A 1 106 ? -14.709 14.320 -38.196 1.00 52.25 106 ARG A CA 1
ATOM 824 C C . ARG A 1 106 ? -14.014 14.401 -39.543 1.00 52.25 106 ARG A C 1
ATOM 826 O O . ARG A 1 106 ? -13.131 15.277 -39.676 1.00 52.25 106 ARG A O 1
#

Sequence (106 aa):
MLLQNQGTLRARLRGHILLSETAIESGDLERWAYVIPDDEMIPAGLYVLVSTGAGVSHWARTKDGAHVYHAYMDRSASVWSRSEGPVHLSSLQQSFCGRREALLLR

Secondary structure (DSSP, 8-state):
-EEE--SSSPEE-TT-EEEEHHHHHH--HHHHEEE-----EEPTT-EEEEESS----EEEE-TT--EEEEEE---SS-TTSS--S-EEEE-STT---PPPP-----

Foldseek 3Di:
DKDAQQDQAWDFQFQKKKFFPCCVVVVPCVQQMAGFHDRDTHGHGEMEDEDEADDDWDWDADPVGGIYIYGYRNHPDHSHPPGPDDIDIDDPPPDDDDDDDPPPDD

Radius of gyration: 16.26 Å; chains: 1; bounding box: 32×32×60 Å

Organism: NCBI:txid2608984

pLDDT: mean 90.61, std 9.25, range [52.25, 98.44]